Protein AF-A0AAU2HD20-F1 (afdb_monomer_lite)

pLDDT: mean 82.19, std 15.83, range [44.09, 96.38]

Sequence (64 aa):
MNVPRKHVERLKRPETGDGPTGLQAGGDSPVEVKLGTFLDNTRRRAAKLSVERRADLNALDMRW

Organism: NCBI:txid2975636

Secondary structure (DSSP, 8-state):
----TT--EEEPPPSSS---SS---SSSPPEEE-HHHHHHHHHHTGGGS-HHHHHHHHHTT---

Radius of gyration: 13.85 Å; chains: 1; bounding box: 34×26×24 Å

Foldseek 3Di:
DDDALQDWDWAFDDPPPPDPPDDDDDDRGTDIDSVSVVLVVCVVCVVVDDPVVNVVCVVVVRDD

Structure (mmCIF, N/CA/C/O backbone):
data_AF-A0AAU2HD20-F1
#
_entry.id   AF-A0AAU2HD20-F1
#
loop_
_atom_site.group_PDB
_atom_site.id
_atom_site.type_symbol
_atom_site.label_atom_id
_atom_site.label_alt_id
_atom_site.label_comp_id
_atom_site.label_asym_id
_atom_site.label_entity_id
_atom_site.label_seq_id
_atom_site.pdbx_PDB_ins_code
_atom_site.Cartn_x
_atom_site.Cartn_y
_atom_site.Cartn_z
_atom_site.occupancy
_atom_site.B_iso_or_equiv
_atom_site.auth_seq_id
_atom_site.auth_comp_id
_atom_site.auth_asym_id
_atom_site.auth_atom_id
_atom_site.pdbx_PDB_model_num
ATOM 1 N N . MET A 1 1 ? -6.977 -2.114 -6.899 1.00 72.00 1 MET A N 1
ATOM 2 C CA . MET A 1 1 ? -5.750 -2.517 -7.656 1.00 72.00 1 MET A CA 1
ATOM 3 C C . MET A 1 1 ? -5.391 -4.024 -7.551 1.00 72.00 1 MET A C 1
ATOM 5 O O . MET A 1 1 ? -5.275 -4.531 -6.438 1.00 72.00 1 MET A O 1
ATOM 9 N N . ASN A 1 2 ? -5.173 -4.749 -8.667 1.00 79.12 2 ASN A N 1
ATOM 10 C CA . ASN A 1 2 ? -4.669 -6.145 -8.686 1.00 79.12 2 ASN A CA 1
ATOM 11 C C . ASN A 1 2 ? -3.226 -6.188 -9.231 1.00 79.12 2 ASN A C 1
ATOM 13 O O . ASN A 1 2 ? -3.009 -5.868 -10.394 1.00 79.12 2 ASN A O 1
ATOM 17 N N . VAL A 1 3 ? -2.251 -6.563 -8.397 1.00 85.75 3 VAL A N 1
ATOM 18 C CA . VAL A 1 3 ? -0.818 -6.597 -8.748 1.00 85.75 3 VAL A CA 1
ATOM 19 C C . VAL A 1 3 ? -0.274 -7.993 -8.435 1.00 85.75 3 VAL A C 1
ATOM 21 O O . VAL A 1 3 ? -0.384 -8.419 -7.280 1.00 85.75 3 VAL A O 1
ATOM 24 N N . PRO A 1 4 ? 0.320 -8.714 -9.408 1.00 91.81 4 PRO A N 1
ATOM 25 C CA . PRO A 1 4 ? 0.913 -10.023 -9.156 1.00 91.81 4 PRO A CA 1
ATOM 26 C C . PRO A 1 4 ? 2.008 -9.954 -8.088 1.00 91.81 4 PRO A C 1
ATOM 28 O O . PRO A 1 4 ? 2.832 -9.044 -8.094 1.00 91.81 4 PRO A O 1
ATOM 31 N N . ARG A 1 5 ? 2.093 -10.961 -7.210 1.00 90.81 5 ARG A N 1
ATOM 32 C CA . ARG A 1 5 ? 3.060 -10.994 -6.089 1.00 90.81 5 ARG A CA 1
ATOM 33 C C . ARG A 1 5 ? 4.522 -10.774 -6.516 1.00 90.81 5 ARG A C 1
ATOM 35 O O . ARG A 1 5 ? 5.300 -10.197 -5.758 1.00 90.81 5 ARG A O 1
ATOM 42 N N . LYS A 1 6 ? 4.896 -11.229 -7.718 1.00 94.94 6 LYS A N 1
ATOM 43 C CA . LYS A 1 6 ? 6.256 -11.106 -8.275 1.00 94.94 6 LYS A CA 1
ATOM 44 C C . LYS A 1 6 ? 6.500 -9.806 -9.059 1.00 94.94 6 LYS A C 1
ATOM 46 O O . LYS A 1 6 ? 7.570 -9.657 -9.633 1.00 94.94 6 LYS A O 1
ATOM 51 N N . HIS A 1 7 ? 5.535 -8.887 -9.107 1.00 94.31 7 HIS A N 1
ATOM 52 C CA . HIS A 1 7 ? 5.685 -7.629 -9.832 1.00 94.31 7 HIS A CA 1
ATOM 53 C C . HIS A 1 7 ? 6.728 -6.718 -9.171 1.00 94.31 7 HIS A C 1
ATOM 55 O O . HIS A 1 7 ? 6.698 -6.496 -7.953 1.00 94.31 7 HIS A O 1
ATOM 61 N N . VAL A 1 8 ? 7.618 -6.188 -10.007 1.00 93.38 8 VAL A N 1
ATOM 62 C CA . VAL A 1 8 ? 8.646 -5.211 -9.657 1.00 93.38 8 VAL A CA 1
ATOM 63 C C . VAL A 1 8 ? 8.415 -3.975 -10.512 1.00 93.38 8 VAL A C 1
ATOM 65 O O . VAL A 1 8 ? 8.335 -4.077 -11.735 1.00 93.38 8 VAL A O 1
ATOM 68 N N . GLU A 1 9 ? 8.313 -2.825 -9.860 1.00 91.25 9 GLU A N 1
ATOM 69 C CA . GLU A 1 9 ? 8.204 -1.528 -10.510 1.00 91.25 9 GLU A CA 1
ATOM 70 C C . GLU A 1 9 ? 9.585 -0.876 -10.580 1.00 91.25 9 GLU A C 1
ATOM 72 O O . GLU A 1 9 ? 10.357 -0.937 -9.622 1.00 91.25 9 GLU A O 1
ATOM 77 N N . ARG A 1 10 ? 9.913 -0.286 -11.732 1.00 89.81 10 ARG A N 1
ATOM 78 C CA . ARG A 1 10 ? 11.202 0.365 -11.980 1.00 89.81 10 ARG A CA 1
ATOM 79 C C . ARG A 1 10 ? 10.996 1.868 -12.016 1.00 89.81 10 ARG A C 1
ATOM 81 O O . ARG A 1 10 ? 10.474 2.393 -12.996 1.00 89.81 10 ARG A O 1
ATOM 88 N N . LEU A 1 11 ? 11.402 2.546 -10.951 1.00 84.12 11 LEU A N 1
ATOM 89 C CA . LEU A 1 11 ? 11.268 3.993 -10.828 1.00 84.12 11 LEU A CA 1
ATOM 90 C C . LEU A 1 11 ? 12.571 4.676 -11.231 1.00 84.12 11 LEU A C 1
ATOM 92 O O . LEU A 1 11 ? 13.662 4.213 -10.893 1.00 84.12 11 LEU A O 1
ATOM 96 N N . LYS A 1 12 ? 12.470 5.806 -11.934 1.00 80.94 12 LYS A N 1
ATOM 97 C CA . LYS A 1 12 ? 13.625 6.694 -12.096 1.00 80.94 12 LYS A CA 1
ATOM 98 C C . LYS A 1 12 ? 13.987 7.252 -10.725 1.00 80.94 12 LYS A C 1
ATOM 100 O O . LYS A 1 12 ? 13.100 7.635 -9.962 1.00 80.94 12 LYS A O 1
ATOM 105 N N . ARG A 1 13 ? 15.280 7.282 -10.408 1.00 68.00 13 ARG A N 1
ATOM 106 C CA . ARG A 1 13 ? 15.748 7.954 -9.200 1.00 68.00 13 ARG A CA 1
ATOM 107 C C . ARG A 1 13 ? 15.393 9.445 -9.321 1.00 68.00 13 ARG A C 1
ATOM 109 O O . ARG A 1 13 ? 15.718 10.036 -10.350 1.00 68.00 13 ARG A O 1
ATOM 116 N N . PRO A 1 14 ? 14.712 10.049 -8.333 1.00 63.69 14 PRO A N 1
ATOM 117 C CA . PRO A 1 14 ? 14.537 11.494 -8.324 1.00 63.69 14 PRO A CA 1
ATOM 118 C C . PRO A 1 14 ? 15.912 12.160 -8.184 1.00 63.69 14 PRO A C 1
ATOM 120 O O . PRO A 1 14 ? 16.737 11.718 -7.387 1.00 63.69 14 PRO A O 1
ATOM 123 N N . GLU A 1 15 ? 16.165 13.209 -8.968 1.00 61.41 15 GLU A N 1
ATOM 124 C CA . GLU A 1 15 ? 17.448 13.937 -8.963 1.00 61.41 15 GLU A CA 1
ATOM 125 C C . GLU A 1 15 ? 17.744 14.570 -7.593 1.00 61.41 15 GLU A C 1
ATOM 127 O O . GLU A 1 15 ? 18.895 14.755 -7.203 1.00 61.41 15 GLU A O 1
ATOM 132 N N . THR A 1 16 ? 16.692 14.834 -6.817 1.00 60.22 16 THR A N 1
ATOM 133 C CA . THR A 1 16 ? 16.772 15.201 -5.406 1.00 60.22 16 THR A CA 1
ATOM 134 C C . THR A 1 16 ? 17.066 13.950 -4.576 1.00 60.22 16 THR A C 1
ATOM 136 O O . THR A 1 16 ? 16.219 13.069 -4.444 1.00 60.22 16 THR A O 1
ATOM 139 N N . GLY A 1 17 ? 18.283 13.869 -4.036 1.00 55.97 17 GLY A N 1
ATOM 140 C CA . GLY A 1 17 ? 18.874 12.704 -3.363 1.00 55.97 17 GLY A CA 1
ATOM 141 C C . GLY A 1 17 ? 18.242 12.233 -2.044 1.00 55.97 17 GLY A C 1
ATOM 142 O O . GLY A 1 17 ? 18.959 11.665 -1.229 1.00 55.97 17 GLY A O 1
ATOM 143 N N . ASP A 1 18 ? 16.935 12.405 -1.846 1.00 61.00 18 ASP A N 1
ATOM 144 C CA . ASP A 1 18 ? 16.173 11.932 -0.677 1.00 61.00 18 ASP A CA 1
ATOM 145 C C . ASP A 1 18 ? 15.338 10.678 -1.015 1.00 61.00 18 ASP A C 1
ATOM 147 O O . ASP A 1 18 ? 14.147 10.552 -0.724 1.00 61.00 18 ASP A O 1
ATOM 151 N N . GLY A 1 19 ? 15.967 9.721 -1.702 1.00 57.97 19 GLY A N 1
ATOM 152 C CA . GLY A 1 19 ? 15.383 8.397 -1.927 1.00 57.97 19 GLY A CA 1
ATOM 153 C C . GLY A 1 19 ? 15.373 7.562 -0.637 1.00 57.97 19 GLY A C 1
ATOM 154 O O . GLY A 1 19 ? 16.264 7.723 0.196 1.00 57.97 19 GLY A O 1
ATOM 155 N N . PRO A 1 20 ? 14.415 6.633 -0.452 1.00 54.72 20 PRO A N 1
ATOM 156 C CA . PRO A 1 20 ? 14.321 5.833 0.766 1.00 54.72 20 PRO A CA 1
ATOM 157 C C . PRO A 1 20 ? 15.615 5.049 1.021 1.00 54.72 20 PRO A C 1
ATOM 159 O O . PRO A 1 20 ? 16.038 4.222 0.208 1.00 54.72 20 PRO A O 1
ATOM 162 N N . THR A 1 21 ? 16.229 5.313 2.176 1.00 57.03 21 THR A N 1
ATOM 163 C CA . THR A 1 21 ? 17.479 4.708 2.648 1.00 57.03 21 THR A CA 1
ATOM 164 C C . THR A 1 21 ? 17.255 3.244 3.007 1.00 57.03 21 THR A C 1
ATOM 166 O O . THR A 1 21 ? 17.051 2.873 4.159 1.00 57.03 21 THR A O 1
ATOM 169 N N . GLY A 1 22 ? 17.239 2.381 2.001 1.00 53.78 22 GLY A N 1
ATOM 170 C CA . GLY A 1 22 ? 17.063 0.956 2.222 1.00 53.78 22 GLY A CA 1
ATOM 171 C C . GLY A 1 22 ? 17.016 0.204 0.912 1.00 53.78 22 GLY A C 1
ATOM 172 O O . GLY A 1 22 ? 15.942 0.023 0.353 1.00 53.78 22 GLY A O 1
ATOM 173 N N . LEU A 1 23 ? 18.186 -0.288 0.495 1.00 57.88 23 LEU A N 1
ATOM 174 C CA . LEU A 1 23 ? 18.461 -1.049 -0.729 1.00 57.88 23 LEU A CA 1
ATOM 175 C C .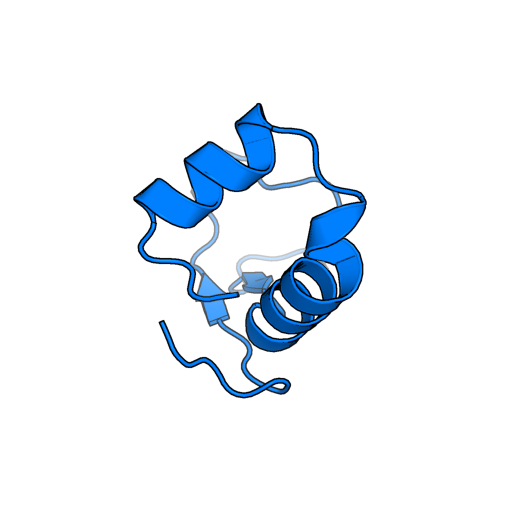 LEU A 1 23 ? 18.658 -0.159 -1.960 1.00 57.88 23 LEU A C 1
ATOM 177 O O . LEU A 1 23 ? 17.729 0.066 -2.726 1.00 57.88 23 LEU A O 1
ATOM 181 N N . GLN A 1 24 ? 19.892 0.285 -2.202 1.00 57.25 24 GLN A N 1
ATOM 182 C CA . GLN A 1 24 ? 20.335 0.570 -3.566 1.00 57.25 24 GLN A CA 1
ATOM 183 C C . GLN A 1 24 ? 21.852 0.473 -3.683 1.00 57.25 24 GLN A C 1
ATOM 185 O O . GLN A 1 24 ? 22.598 1.178 -3.006 1.00 57.25 24 GLN A O 1
ATOM 190 N N . ALA A 1 25 ? 22.271 -0.421 -4.577 1.00 47.31 25 ALA A N 1
ATOM 191 C CA . ALA A 1 25 ? 23.576 -0.389 -5.208 1.00 47.31 25 ALA A CA 1
ATOM 192 C C . ALA A 1 25 ? 23.807 1.001 -5.833 1.00 47.31 25 ALA A C 1
ATOM 194 O O . ALA A 1 25 ? 22.871 1.625 -6.335 1.00 47.31 25 ALA A O 1
ATOM 195 N N . GLY A 1 26 ? 25.038 1.503 -5.743 1.00 44.09 26 GLY A N 1
ATOM 196 C CA . GLY A 1 26 ? 25.420 2.811 -6.270 1.00 44.09 26 GLY A CA 1
ATOM 197 C C . GLY A 1 26 ? 25.266 2.915 -7.791 1.00 44.09 26 GLY A C 1
ATOM 198 O O . GLY A 1 26 ? 25.451 1.935 -8.509 1.00 44.09 26 GLY A O 1
ATOM 199 N N . GLY A 1 27 ? 24.964 4.127 -8.263 1.00 56.16 27 GLY A N 1
ATOM 200 C CA . GLY A 1 27 ? 24.891 4.480 -9.683 1.00 56.16 27 GLY A CA 1
ATOM 201 C C . GLY A 1 27 ? 23.489 4.863 -10.160 1.00 56.16 27 GLY A C 1
ATOM 202 O O . GLY A 1 27 ? 22.493 4.556 -9.511 1.00 56.16 27 GLY A O 1
ATOM 203 N N . ASP A 1 28 ? 23.447 5.526 -11.316 1.00 60.59 28 ASP A N 1
ATOM 204 C CA . ASP A 1 28 ? 22.302 6.106 -12.049 1.00 60.59 28 ASP A CA 1
ATOM 205 C C . ASP A 1 28 ? 21.264 5.067 -12.548 1.00 60.59 28 ASP A C 1
ATOM 207 O O . ASP A 1 28 ? 20.589 5.223 -13.563 1.00 60.59 28 ASP A O 1
ATOM 211 N N . SER A 1 29 ? 21.182 3.924 -11.866 1.00 63.03 29 SER A N 1
ATOM 212 C CA . SER A 1 29 ? 20.310 2.811 -12.220 1.00 63.03 29 SER A CA 1
ATOM 213 C C . SER A 1 29 ? 18.905 3.008 -11.644 1.00 63.03 29 SER A C 1
ATOM 215 O O . SER A 1 29 ? 18.759 3.491 -10.516 1.00 63.03 29 SER A O 1
ATOM 217 N N . PRO A 1 30 ? 17.853 2.611 -12.385 1.00 71.06 30 PRO A N 1
ATOM 218 C CA . PRO A 1 30 ? 16.479 2.707 -11.913 1.00 71.06 30 PRO A CA 1
ATOM 219 C C . PRO A 1 30 ? 16.279 1.906 -10.623 1.00 71.06 30 PRO A C 1
ATOM 221 O O . PRO A 1 30 ? 16.794 0.798 -10.463 1.00 71.06 30 PRO A O 1
ATOM 224 N N . VAL A 1 31 ? 15.495 2.469 -9.708 1.00 83.06 31 VAL A N 1
ATOM 225 C CA . VAL A 1 31 ? 15.156 1.854 -8.427 1.00 83.06 31 VAL A CA 1
ATOM 226 C C . VAL A 1 31 ? 14.151 0.739 -8.660 1.00 83.06 31 VAL A C 1
ATOM 228 O O . VAL A 1 31 ? 13.042 0.987 -9.132 1.00 83.06 31 VAL A O 1
ATOM 231 N N . GLU A 1 32 ? 14.519 -0.486 -8.296 1.00 88.88 32 GLU A N 1
ATOM 232 C CA . GLU A 1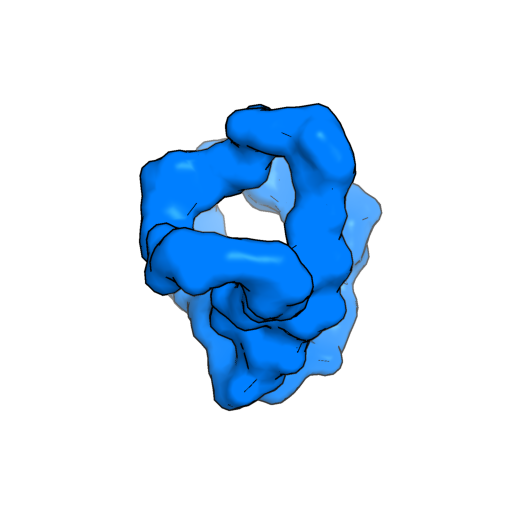 32 ? 13.597 -1.617 -8.326 1.00 88.88 32 GLU A CA 1
ATOM 233 C C . GLU A 1 32 ? 12.797 -1.703 -7.020 1.00 88.88 32 GLU A C 1
ATOM 235 O O . GLU A 1 32 ? 13.323 -2.024 -5.952 1.00 88.88 32 GLU A O 1
ATOM 240 N N . VAL A 1 33 ? 11.491 -1.462 -7.108 1.00 88.88 33 VAL A N 1
ATOM 241 C CA . VAL A 1 33 ? 10.547 -1.585 -5.996 1.00 88.88 33 VAL A CA 1
ATOM 242 C C . VAL A 1 33 ? 9.762 -2.881 -6.151 1.00 88.88 33 VAL A C 1
ATOM 244 O O . VAL A 1 33 ? 9.029 -3.077 -7.119 1.00 88.88 33 VAL A O 1
ATOM 247 N N . LYS A 1 34 ? 9.859 -3.784 -5.168 1.00 93.06 34 LYS A N 1
ATOM 248 C CA . LYS A 1 34 ? 9.100 -5.053 -5.133 1.00 93.06 34 LYS A 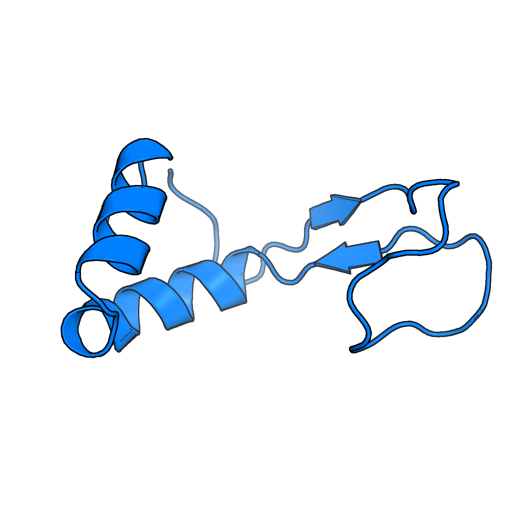CA 1
ATOM 249 C C . LYS A 1 34 ? 7.632 -4.824 -4.746 1.00 93.06 34 LYS A C 1
ATOM 251 O O . LYS A 1 34 ? 7.159 -5.350 -3.733 1.00 93.06 34 LYS A O 1
ATOM 256 N N . LEU A 1 35 ? 6.912 -4.034 -5.543 1.00 92.75 35 LEU A N 1
ATOM 257 C CA . LEU A 1 35 ? 5.559 -3.568 -5.243 1.00 92.75 35 LEU A CA 1
ATOM 258 C C . LEU A 1 35 ? 4.584 -4.728 -5.010 1.00 92.75 35 LEU A C 1
ATOM 260 O O . LEU A 1 35 ? 3.829 -4.711 -4.039 1.00 92.75 35 LEU A O 1
ATOM 264 N N . GLY A 1 36 ? 4.641 -5.782 -5.829 1.00 93.50 36 GLY A N 1
ATOM 265 C CA . GLY A 1 36 ? 3.764 -6.945 -5.664 1.00 93.50 36 GLY A CA 1
ATOM 266 C C . GLY A 1 36 ? 3.941 -7.646 -4.315 1.00 93.50 36 GLY A C 1
ATOM 267 O O . GLY A 1 36 ? 2.970 -8.058 -3.680 1.00 93.50 36 GLY A O 1
ATOM 268 N N . THR A 1 37 ? 5.182 -7.735 -3.835 1.00 95.06 37 THR A N 1
ATOM 269 C CA . THR A 1 37 ? 5.498 -8.343 -2.537 1.00 95.06 37 THR A CA 1
ATOM 270 C C . THR A 1 37 ? 5.097 -7.429 -1.382 1.00 95.06 37 THR A C 1
ATOM 272 O O . THR A 1 37 ? 4.562 -7.914 -0.383 1.00 95.06 37 THR A O 1
ATOM 275 N N . PHE A 1 38 ? 5.312 -6.117 -1.516 1.00 93.62 38 PHE A N 1
ATOM 276 C CA . PHE A 1 38 ? 4.841 -5.134 -0.542 1.00 93.62 38 PHE A CA 1
ATOM 277 C C . PHE A 1 38 ? 3.318 -5.203 -0.379 1.00 93.62 38 PHE A C 1
ATOM 279 O O . PHE A 1 38 ? 2.838 -5.383 0.738 1.00 93.62 38 PHE A O 1
ATOM 286 N N . LEU A 1 39 ? 2.560 -5.138 -1.478 1.00 93.44 39 LEU A N 1
ATOM 287 C CA . LEU A 1 39 ? 1.096 -5.166 -1.442 1.00 93.44 39 LEU A CA 1
ATOM 288 C C . LEU A 1 39 ? 0.557 -6.473 -0.851 1.00 93.44 39 LEU A C 1
ATOM 290 O O . LEU A 1 39 ? -0.342 -6.435 -0.014 1.00 93.44 39 LEU A O 1
ATOM 294 N N . ASP A 1 40 ? 1.124 -7.622 -1.224 1.00 93.81 40 ASP A N 1
ATOM 295 C CA . ASP A 1 40 ? 0.734 -8.918 -0.656 1.00 93.81 40 ASP A CA 1
ATOM 296 C C . ASP A 1 40 ? 0.951 -8.978 0.865 1.00 93.81 40 ASP A C 1
ATOM 298 O O . ASP A 1 40 ? 0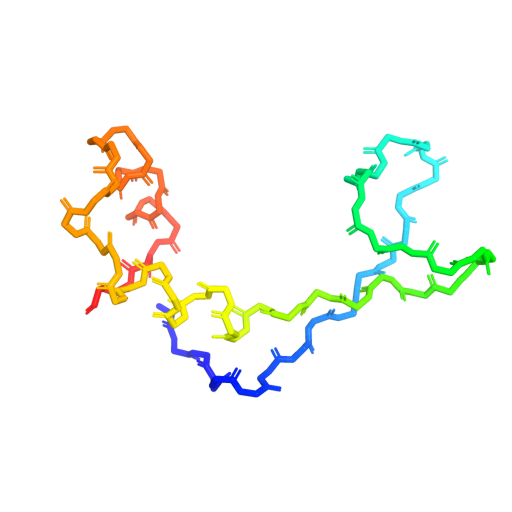.060 -9.387 1.615 1.00 93.81 40 ASP A O 1
ATOM 302 N N . ASN A 1 41 ? 2.112 -8.525 1.341 1.00 94.06 41 ASN A N 1
ATOM 303 C CA . ASN A 1 41 ? 2.408 -8.499 2.771 1.00 94.06 41 ASN A CA 1
ATOM 304 C C . ASN A 1 41 ? 1.499 -7.527 3.527 1.00 94.06 41 ASN A C 1
ATOM 306 O O . ASN A 1 41 ? 1.046 -7.851 4.626 1.00 94.06 41 ASN A O 1
ATOM 310 N N . THR A 1 42 ? 1.218 -6.368 2.936 1.00 94.75 42 THR A N 1
ATOM 311 C CA . THR A 1 42 ? 0.319 -5.356 3.493 1.00 94.75 42 THR A CA 1
ATOM 312 C C . THR A 1 42 ? -1.104 -5.901 3.625 1.00 94.75 42 THR A C 1
ATOM 314 O O . THR A 1 42 ? -1.678 -5.789 4.705 1.00 94.75 42 THR A O 1
ATOM 317 N N . ARG A 1 43 ? -1.638 -6.597 2.607 1.00 93.81 43 ARG A N 1
ATOM 318 C CA . ARG A 1 43 ? -2.944 -7.284 2.701 1.00 93.81 43 ARG A CA 1
ATOM 319 C C . ARG A 1 43 ? -2.954 -8.347 3.793 1.00 93.81 43 ARG A C 1
ATOM 321 O O . ARG A 1 43 ? -3.814 -8.327 4.668 1.00 93.81 43 ARG A O 1
ATOM 328 N N . ARG A 1 44 ? -1.947 -9.231 3.818 1.00 93.56 44 ARG A N 1
ATOM 329 C CA . ARG A 1 44 ? -1.842 -10.294 4.838 1.00 93.56 44 ARG A CA 1
ATOM 330 C C . ARG A 1 44 ? -1.785 -9.729 6.262 1.00 93.56 44 ARG A C 1
ATOM 332 O O . ARG A 1 44 ? -2.228 -10.376 7.205 1.00 93.56 44 ARG A O 1
ATOM 339 N N . AR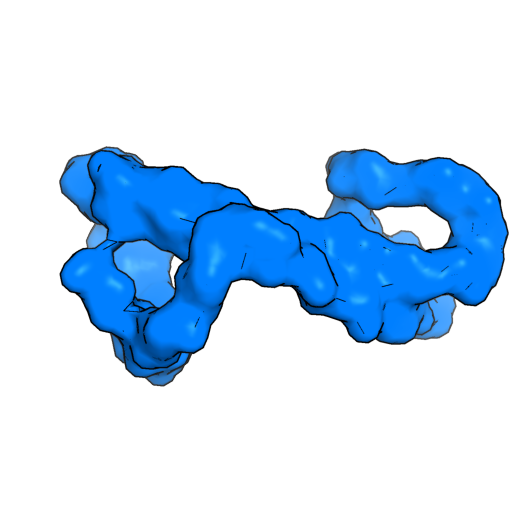G A 1 45 ? -1.219 -8.532 6.431 1.00 94.50 45 ARG A N 1
ATOM 340 C CA . ARG A 1 45 ? -1.058 -7.855 7.723 1.00 94.50 45 ARG A CA 1
ATOM 341 C C . ARG A 1 45 ? -2.067 -6.728 7.941 1.00 94.50 45 ARG A C 1
ATOM 343 O O . ARG A 1 45 ? -1.849 -5.929 8.844 1.00 94.50 45 ARG A O 1
ATOM 350 N N . ALA A 1 46 ? -3.171 -6.690 7.195 1.00 93.44 46 ALA A N 1
ATOM 351 C CA . ALA A 1 46 ? -4.186 -5.639 7.295 1.00 93.44 46 ALA A CA 1
ATOM 352 C C . ALA A 1 46 ? -4.648 -5.379 8.735 1.00 93.44 46 ALA A C 1
ATOM 354 O O . ALA A 1 46 ? -4.774 -4.234 9.156 1.00 93.44 46 ALA A O 1
ATOM 355 N N . ALA A 1 47 ? -4.836 -6.450 9.511 1.00 93.75 47 ALA A N 1
ATOM 356 C CA . ALA A 1 47 ? -5.256 -6.384 10.910 1.00 93.75 47 ALA A CA 1
ATOM 357 C C . ALA A 1 47 ? -4.210 -5.765 11.859 1.00 93.75 47 ALA A C 1
ATOM 359 O O . ALA A 1 47 ? -4.539 -5.425 12.988 1.00 93.75 47 ALA A O 1
ATOM 360 N N . LYS A 1 48 ? -2.951 -5.639 11.424 1.00 95.69 48 LYS A N 1
ATOM 361 C CA . LYS A 1 48 ? -1.841 -5.060 12.197 1.00 95.69 48 LYS A CA 1
ATOM 362 C C . LYS A 1 48 ? -1.509 -3.626 11.780 1.00 95.69 48 LYS A C 1
ATOM 364 O O . LYS A 1 48 ? -0.580 -3.043 12.330 1.00 95.69 48 LYS A O 1
ATOM 369 N N . LEU A 1 49 ? -2.197 -3.082 10.778 1.00 94.25 49 LEU A N 1
ATOM 370 C CA . LEU A 1 49 ? -1.997 -1.703 10.349 1.00 94.25 49 LEU A CA 1
ATOM 371 C C . LEU A 1 49 ? -2.734 -0.751 11.288 1.00 94.25 49 LEU A C 1
ATOM 373 O O . LEU A 1 49 ? -3.811 -1.077 11.788 1.00 94.25 49 LEU A O 1
ATOM 377 N N . SER A 1 50 ? -2.171 0.442 11.488 1.00 96.25 50 SER A N 1
ATOM 378 C CA . SER A 1 50 ? -2.915 1.529 12.118 1.00 96.25 50 SER A CA 1
ATOM 379 C C . SER A 1 50 ? -4.125 1.907 11.259 1.00 96.25 50 SER A C 1
ATOM 381 O O . SER A 1 50 ? -4.151 1.678 10.044 1.00 96.25 50 SER A O 1
ATOM 383 N N . VAL A 1 51 ? -5.133 2.504 11.897 1.00 95.50 51 VAL A N 1
ATOM 384 C CA . VAL A 1 51 ? -6.351 2.967 11.216 1.00 95.50 51 VAL A CA 1
ATOM 385 C C . VAL A 1 51 ? -6.010 3.981 10.125 1.00 95.50 51 VAL A C 1
ATOM 387 O O . VAL A 1 51 ? -6.492 3.844 9.005 1.00 95.50 51 VAL A O 1
ATOM 390 N N . GLU A 1 52 ? -5.121 4.929 10.426 1.00 96.38 52 GLU A N 1
ATOM 391 C CA . GLU A 1 52 ? -4.625 5.933 9.480 1.00 96.38 52 GLU A CA 1
ATOM 392 C C . GLU A 1 52 ? -3.970 5.277 8.261 1.00 96.38 52 GLU A C 1
ATOM 394 O O . GLU A 1 52 ? -4.417 5.472 7.135 1.00 96.38 52 GLU A O 1
ATOM 399 N N . ARG A 1 53 ? -3.009 4.368 8.479 1.00 95.12 53 ARG A N 1
ATOM 400 C CA . ARG A 1 53 ? -2.309 3.699 7.376 1.00 95.12 53 ARG A CA 1
ATOM 401 C C . ARG A 1 53 ? -3.260 2.890 6.498 1.00 95.12 53 ARG A C 1
ATOM 403 O O . ARG A 1 53 ? -3.072 2.802 5.288 1.00 95.12 53 ARG A O 1
ATOM 410 N N . ARG A 1 54 ? -4.270 2.262 7.103 1.00 94.38 54 ARG A N 1
ATOM 411 C CA . ARG A 1 54 ? -5.314 1.531 6.380 1.00 94.38 54 ARG A CA 1
ATOM 412 C C . ARG A 1 54 ? -6.211 2.473 5.573 1.00 94.38 54 ARG A C 1
ATOM 414 O O . ARG A 1 54 ? -6.570 2.119 4.452 1.00 94.38 54 ARG A O 1
ATOM 421 N N . ALA A 1 55 ? -6.552 3.641 6.113 1.00 94.88 55 ALA A N 1
ATOM 422 C CA . ALA A 1 55 ? -7.336 4.663 5.426 1.00 94.88 55 ALA A CA 1
ATOM 423 C C . ALA A 1 55 ? -6.579 5.262 4.230 1.00 94.88 55 ALA A C 1
ATOM 425 O O . ALA A 1 55 ? -7.147 5.326 3.141 1.00 94.88 55 ALA A O 1
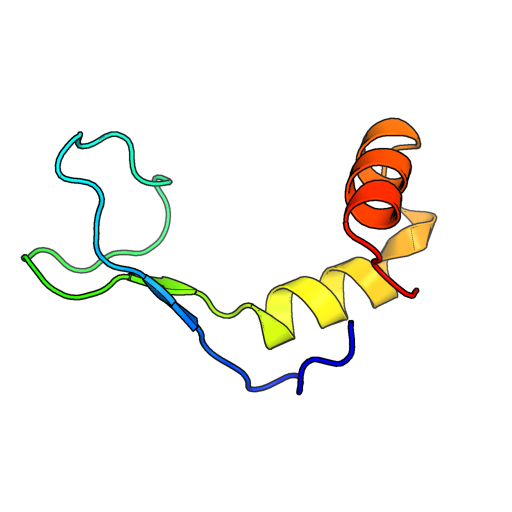ATOM 426 N N . ASP A 1 56 ? -5.292 5.579 4.387 1.00 95.50 56 ASP A N 1
ATOM 427 C CA . ASP A 1 56 ? -4.444 6.069 3.291 1.00 95.50 56 ASP A CA 1
ATOM 428 C C . ASP A 1 56 ? -4.407 5.074 2.130 1.00 95.50 56 ASP A C 1
ATOM 430 O O . ASP A 1 56 ? -4.591 5.425 0.968 1.00 95.50 56 ASP A O 1
ATOM 434 N N . LEU A 1 57 ? -4.207 3.793 2.447 1.00 94.50 57 LEU A N 1
ATOM 435 C CA . LEU A 1 57 ? -4.174 2.738 1.440 1.00 94.50 57 LEU A CA 1
ATOM 436 C C . LEU A 1 57 ? -5.544 2.550 0.772 1.00 94.50 57 LEU A C 1
ATOM 438 O O . LEU A 1 57 ? -5.604 2.348 -0.438 1.00 94.50 57 LEU A O 1
ATOM 442 N N . ASN A 1 58 ? -6.646 2.668 1.519 1.00 93.94 58 ASN A N 1
ATOM 443 C CA . ASN A 1 58 ? -7.994 2.658 0.944 1.00 93.94 58 ASN A CA 1
ATOM 444 C C . ASN A 1 58 ? -8.220 3.813 -0.035 1.00 93.94 58 ASN A C 1
ATOM 446 O O . ASN A 1 58 ? -8.817 3.597 -1.087 1.00 93.94 58 ASN A O 1
ATOM 450 N N . ALA A 1 59 ? -7.734 5.016 0.286 1.00 95.31 59 ALA A N 1
ATOM 451 C CA . ALA A 1 59 ? -7.839 6.178 -0.595 1.00 95.31 59 ALA A CA 1
ATOM 452 C C . ALA A 1 59 ? -7.102 5.961 -1.931 1.00 95.31 59 ALA A C 1
ATOM 454 O O . ALA A 1 59 ? -7.508 6.503 -2.955 1.00 95.31 59 ALA A O 1
ATOM 455 N N . LEU A 1 60 ? -6.077 5.102 -1.943 1.00 92.56 60 LEU A N 1
ATOM 456 C CA . LEU A 1 60 ? -5.375 4.649 -3.149 1.00 92.56 60 LEU A CA 1
ATOM 457 C C . LEU A 1 60 ? -6.083 3.487 -3.886 1.00 92.56 60 LEU A C 1
ATOM 459 O O . LEU A 1 60 ? -5.456 2.794 -4.687 1.00 92.56 60 LEU A O 1
ATOM 463 N N . ASP A 1 61 ? -7.364 3.223 -3.605 1.00 90.69 61 ASP A N 1
ATOM 464 C CA . ASP A 1 61 ? -8.133 2.077 -4.129 1.00 90.69 61 ASP A CA 1
ATOM 465 C C . ASP A 1 61 ? -7.466 0.713 -3.831 1.00 90.69 61 ASP A C 1
ATOM 467 O O . ASP A 1 61 ? -7.506 -0.262 -4.609 1.00 90.69 61 ASP A O 1
ATOM 471 N N . MET A 1 62 ? -6.805 0.613 -2.671 1.00 89.94 62 MET A N 1
ATOM 472 C CA . MET A 1 62 ? -6.295 -0.666 -2.204 1.00 89.94 62 MET A CA 1
ATOM 473 C C . MET A 1 62 ? -7.459 -1.567 -1.802 1.00 89.94 62 MET A C 1
ATOM 475 O O . MET A 1 62 ? -8.213 -1.301 -0.871 1.00 89.94 62 MET A O 1
ATOM 479 N N . ARG A 1 63 ? -7.555 -2.697 -2.501 1.00 87.12 63 ARG A N 1
ATOM 480 C CA . ARG A 1 63 ? -8.452 -3.794 -2.143 1.00 87.12 63 ARG A CA 1
ATOM 481 C C . ARG A 1 63 ? -7.701 -4.734 -1.209 1.00 87.12 63 ARG A C 1
ATOM 483 O O . ARG A 1 63 ? -6.565 -5.107 -1.531 1.00 87.12 63 ARG A O 1
ATOM 490 N N . TRP A 1 64 ? -8.315 -5.047 -0.073 1.00 85.06 64 TRP A N 1
ATOM 491 C CA . TRP A 1 64 ? -7.785 -5.950 0.951 1.00 85.06 64 TRP A CA 1
ATOM 492 C C . TRP A 1 64 ? -7.924 -7.407 0.539 1.00 85.06 64 TRP A C 1
ATOM 494 O O . TRP A 1 64 ? -8.992 -7.753 -0.010 1.00 85.06 64 TRP A O 1
#